Protein AF-A0A356ZUK9-F1 (afdb_monomer_lite)

Radius of gyration: 17.94 Å; chains: 1; bounding box: 36×67×28 Å

Structure (mmCIF, N/CA/C/O backbone):
data_AF-A0A356ZUK9-F1
#
_entry.id   AF-A0A356ZUK9-F1
#
loop_
_atom_site.group_PDB
_atom_site.id
_atom_site.type_symbol
_atom_site.label_atom_id
_atom_site.label_alt_id
_atom_site.label_comp_id
_atom_site.label_asym_id
_atom_site.label_entity_id
_atom_site.label_seq_id
_atom_site.pdbx_PDB_ins_code
_atom_site.Cartn_x
_atom_site.Cartn_y
_atom_site.Cartn_z
_atom_site.occupancy
_atom_site.B_iso_or_equiv
_atom_site.auth_seq_id
_atom_site.auth_comp_id
_atom_site.auth_asym_id
_atom_site.auth_atom_id
_atom_site.pdbx_PDB_model_num
ATOM 1 N N . MET A 1 1 ? -22.359 6.802 6.978 1.00 35.62 1 MET A N 1
ATOM 2 C CA . MET A 1 1 ? -20.935 7.053 7.293 1.00 35.62 1 MET A CA 1
ATOM 3 C C . MET A 1 1 ? -20.144 5.836 6.832 1.00 35.62 1 MET A C 1
ATOM 5 O O . MET A 1 1 ? -20.448 4.743 7.286 1.00 35.62 1 MET A O 1
ATOM 9 N N . ARG A 1 2 ? -19.247 5.967 5.844 1.00 34.28 2 ARG A N 1
ATOM 10 C CA . ARG A 1 2 ? -18.446 4.826 5.362 1.00 34.28 2 ARG A CA 1
ATOM 11 C C . ARG A 1 2 ? -17.330 4.581 6.373 1.00 34.28 2 ARG A C 1
ATOM 13 O O . ARG A 1 2 ? -16.464 5.438 6.515 1.00 34.28 2 ARG A O 1
ATOM 20 N N . SER A 1 3 ? -17.390 3.458 7.085 1.00 37.66 3 SER A N 1
ATOM 21 C CA . SER A 1 3 ? -16.362 3.054 8.042 1.00 37.66 3 SER A CA 1
ATOM 22 C C . SER A 1 3 ? -15.000 3.037 7.357 1.00 37.66 3 SER A C 1
ATOM 24 O O . SER A 1 3 ? -14.748 2.236 6.456 1.00 37.66 3 SER A O 1
ATOM 26 N N . VAL A 1 4 ? -14.122 3.947 7.772 1.00 41.28 4 VAL A N 1
ATOM 27 C CA . VAL A 1 4 ? -12.697 3.863 7.474 1.00 41.28 4 VAL A CA 1
ATOM 28 C C . VAL A 1 4 ? -12.200 2.674 8.289 1.00 41.28 4 VAL A C 1
ATOM 30 O O . VAL A 1 4 ? -11.993 2.794 9.492 1.00 41.28 4 VAL A O 1
ATOM 33 N N . GLN A 1 5 ? -12.088 1.497 7.670 1.00 51.88 5 GLN A N 1
ATOM 34 C CA . GLN A 1 5 ? -11.341 0.395 8.272 1.00 51.88 5 GLN A CA 1
ATOM 35 C C . GLN A 1 5 ? -9.866 0.788 8.236 1.00 51.88 5 GLN A C 1
ATOM 37 O O . GLN A 1 5 ? -9.143 0.457 7.296 1.00 51.88 5 GLN A O 1
ATOM 42 N N . LEU A 1 6 ? -9.454 1.576 9.232 1.00 55.88 6 LEU A N 1
ATOM 43 C CA . LEU A 1 6 ? -8.049 1.704 9.567 1.00 55.88 6 LEU A CA 1
ATOM 44 C C . LEU A 1 6 ? -7.514 0.294 9.791 1.00 55.88 6 LEU A C 1
ATOM 46 O O . LEU A 1 6 ? -8.189 -0.566 10.362 1.00 55.88 6 LEU A O 1
ATOM 50 N N . LEU A 1 7 ? -6.291 0.064 9.334 1.00 63.84 7 LEU A N 1
ATOM 51 C CA . LEU A 1 7 ? -5.554 -1.112 9.751 1.00 63.84 7 LEU A CA 1
ATOM 52 C C . LEU A 1 7 ? -5.544 -1.125 11.296 1.00 63.84 7 LEU A C 1
ATOM 54 O O . LEU A 1 7 ? -5.268 -0.096 11.902 1.00 63.84 7 LEU A O 1
ATOM 58 N N . CYS A 1 8 ? -5.884 -2.242 11.942 1.00 64.75 8 CYS A N 1
ATOM 59 C CA . CYS A 1 8 ? -5.820 -2.358 13.412 1.00 64.75 8 CYS A CA 1
ATOM 60 C C . CYS A 1 8 ? -4.573 -3.125 13.880 1.00 64.75 8 CYS A C 1
ATOM 62 O O . CYS A 1 8 ? -4.318 -3.242 15.074 1.00 64.75 8 CYS A O 1
ATOM 64 N N . HIS A 1 9 ? -3.833 -3.713 12.940 1.00 72.50 9 HIS A N 1
ATOM 65 C CA . HIS A 1 9 ? -2.726 -4.632 13.180 1.00 72.50 9 HIS A CA 1
ATOM 66 C C . HIS A 1 9 ? -1.760 -4.602 11.995 1.00 72.50 9 HIS A C 1
ATOM 68 O O . HIS A 1 9 ? -2.151 -4.263 10.884 1.00 72.50 9 HIS A O 1
ATOM 74 N N . ASN A 1 10 ? -0.506 -4.997 12.203 1.00 84.50 10 ASN A N 1
ATOM 75 C CA . ASN A 1 10 ? 0.462 -5.117 11.110 1.00 84.50 10 ASN A CA 1
ATOM 76 C C . ASN A 1 10 ? -0.017 -6.128 10.066 1.00 84.50 10 ASN A C 1
ATOM 78 O O . ASN A 1 10 ? -0.562 -7.169 10.420 1.00 84.50 10 ASN A O 1
ATOM 82 N N . THR A 1 11 ? 0.206 -5.848 8.787 1.00 87.56 11 THR A N 1
ATOM 83 C CA . THR A 1 11 ? -0.267 -6.706 7.692 1.00 87.56 11 THR A CA 1
ATOM 84 C C . THR A 1 11 ? 0.859 -7.007 6.724 1.00 87.56 11 THR A C 1
ATOM 86 O O . THR A 1 11 ? 1.577 -6.109 6.304 1.00 87.56 11 THR A O 1
ATOM 89 N N . PHE A 1 12 ? 0.983 -8.269 6.330 1.00 90.00 12 PHE A N 1
ATOM 90 C CA . PHE A 1 12 ? 1.891 -8.710 5.278 1.00 90.00 12 PHE A CA 1
ATOM 91 C C . PHE A 1 12 ? 1.094 -9.220 4.077 1.00 90.00 12 PHE A C 1
ATOM 93 O O . PHE A 1 12 ? 0.096 -9.929 4.240 1.00 90.00 12 PHE A O 1
ATOM 100 N N . GLY A 1 13 ? 1.545 -8.889 2.872 1.00 91.06 13 GLY A N 1
ATOM 101 C CA . GLY A 1 13 ? 0.970 -9.442 1.656 1.00 91.06 13 GLY A CA 1
ATOM 102 C C . GLY A 1 13 ? 1.592 -8.898 0.381 1.00 91.06 13 GLY A C 1
ATOM 103 O O . GLY A 1 13 ? 2.451 -8.018 0.393 1.00 91.06 13 GLY A O 1
ATOM 104 N N . GLN A 1 14 ? 1.111 -9.420 -0.740 1.00 92.06 14 GLN A N 1
ATOM 105 C CA . GLN A 1 14 ? 1.525 -8.989 -2.066 1.00 92.06 14 GLN A CA 1
ATOM 106 C C . GLN A 1 14 ? 0.641 -7.844 -2.564 1.00 92.06 14 GLN A C 1
ATOM 108 O O . GLN A 1 14 ? -0.584 -7.960 -2.531 1.00 92.06 14 GLN A O 1
ATOM 113 N N . VAL A 1 15 ? 1.235 -6.776 -3.095 1.00 91.31 15 VAL A N 1
ATOM 114 C CA . VAL A 1 15 ? 0.492 -5.660 -3.694 1.00 91.31 15 VAL A CA 1
ATOM 115 C C . VAL A 1 15 ? -0.265 -6.139 -4.932 1.00 91.31 15 VAL A C 1
ATOM 117 O O . VAL A 1 15 ? 0.330 -6.557 -5.925 1.00 91.31 15 VAL A O 1
ATOM 120 N N . VAL A 1 16 ? -1.591 -6.054 -4.881 1.00 92.44 16 VAL A N 1
ATOM 121 C CA . VAL A 1 16 ? -2.484 -6.271 -6.029 1.00 92.44 16 VAL A CA 1
ATOM 122 C C . VAL A 1 16 ? -2.756 -4.944 -6.723 1.00 92.44 16 VAL A C 1
ATOM 124 O O . VAL A 1 16 ? -2.678 -4.852 -7.946 1.00 92.44 16 VAL A O 1
ATOM 127 N N . LYS A 1 17 ? -3.057 -3.909 -5.934 1.00 91.25 17 LYS A N 1
ATOM 128 C CA . LYS A 1 17 ? -3.341 -2.558 -6.417 1.00 91.25 17 LYS A CA 1
ATOM 129 C C . LYS A 1 17 ? -2.930 -1.534 -5.372 1.00 91.25 17 LYS A C 1
ATOM 131 O O . LYS A 1 17 ? -3.201 -1.726 -4.187 1.00 91.25 17 LYS A O 1
ATOM 136 N N . ALA A 1 18 ? -2.349 -0.429 -5.819 1.00 90.62 18 ALA A N 1
ATOM 137 C CA . ALA A 1 18 ? -2.025 0.701 -4.967 1.00 90.62 18 ALA A CA 1
ATOM 138 C C . ALA A 1 18 ? -2.684 1.989 -5.463 1.00 90.62 18 ALA A C 1
ATOM 140 O O . ALA A 1 18 ? -2.862 2.210 -6.660 1.00 90.62 18 ALA A O 1
ATOM 141 N N . SER A 1 19 ? -3.108 2.822 -4.521 1.00 89.56 19 SER A N 1
ATOM 142 C CA . SER A 1 19 ? -3.729 4.121 -4.766 1.00 89.56 19 SER A CA 1
ATOM 143 C C . SER A 1 19 ? -3.291 5.105 -3.677 1.00 89.56 19 SER A C 1
ATOM 145 O O . SER A 1 19 ? -2.644 4.702 -2.717 1.00 89.56 19 SER A O 1
ATOM 147 N N . ALA A 1 20 ? -3.647 6.391 -3.803 1.00 84.38 20 ALA A N 1
ATOM 148 C CA . ALA A 1 20 ? -3.127 7.454 -2.924 1.00 84.38 20 ALA A CA 1
ATOM 149 C C . ALA A 1 20 ? -3.337 7.214 -1.417 1.00 84.38 20 ALA A C 1
ATOM 151 O O . ALA A 1 20 ? -2.558 7.724 -0.626 1.00 84.38 20 ALA A O 1
ATOM 152 N N . GLY A 1 21 ? -4.350 6.443 -1.020 1.00 83.75 21 GLY A N 1
ATOM 153 C CA . GLY A 1 21 ? -4.606 6.143 0.391 1.00 83.75 21 GLY A CA 1
ATOM 154 C C . GLY A 1 21 ? -5.243 4.77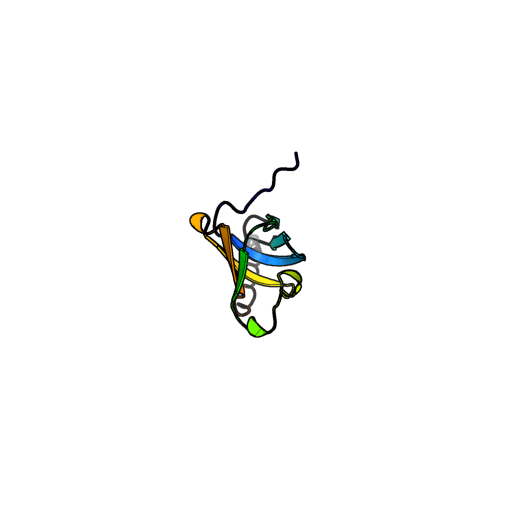9 0.621 1.00 83.75 21 GLY A C 1
ATOM 155 O O . GLY A 1 21 ? -5.856 4.539 1.654 1.00 83.75 21 GLY A O 1
ATOM 156 N N . GLN A 1 22 ? -5.124 3.871 -0.345 1.00 88.88 22 GLN A N 1
ATOM 157 C CA . GLN A 1 22 ? -5.612 2.506 -0.200 1.00 88.88 22 GLN A CA 1
ATOM 158 C C . GLN A 1 22 ? -4.680 1.531 -0.909 1.00 88.88 22 GLN A C 1
ATOM 160 O O . GLN A 1 22 ? -4.266 1.770 -2.049 1.00 88.88 22 GLN A O 1
ATOM 165 N N . LEU A 1 23 ? -4.419 0.409 -0.245 1.00 89.38 23 LEU A N 1
ATOM 166 C CA . LEU A 1 23 ? -3.717 -0.740 -0.795 1.00 89.38 23 LEU A CA 1
ATOM 167 C C . LEU A 1 23 ? -4.643 -1.945 -0.829 1.00 89.38 23 LEU A C 1
ATOM 169 O O . LEU A 1 23 ? -5.324 -2.247 0.144 1.00 89.38 23 LEU A O 1
ATOM 173 N N . GLN A 1 24 ? -4.636 -2.656 -1.946 1.00 91.44 24 GLN A N 1
ATOM 174 C CA . GLN A 1 24 ? -5.196 -3.995 -2.028 1.00 91.44 24 GLN A CA 1
ATOM 175 C C . GLN A 1 24 ? -4.046 -4.985 -1.978 1.00 91.44 24 GLN A C 1
ATOM 177 O O . GLN A 1 24 ? -3.139 -4.933 -2.814 1.00 91.44 24 GLN A O 1
ATOM 182 N N . LEU A 1 25 ? -4.092 -5.872 -0.993 1.00 91.00 25 LEU A N 1
ATOM 183 C CA . LEU A 1 25 ? -3.082 -6.885 -0.752 1.00 91.00 25 LEU A CA 1
ATOM 184 C C . LEU A 1 25 ? -3.678 -8.272 -0.938 1.00 91.00 25 LEU A C 1
ATOM 186 O O . LEU A 1 25 ? -4.798 -8.541 -0.510 1.00 91.00 25 LEU A O 1
ATOM 190 N N . LYS A 1 26 ? -2.900 -9.179 -1.514 1.00 91.00 26 LYS A N 1
ATOM 191 C CA . LYS A 1 26 ? -3.158 -10.612 -1.455 1.00 91.00 26 LYS A CA 1
ATOM 192 C C . LYS A 1 26 ? -2.374 -11.178 -0.278 1.00 91.00 26 LYS A C 1
ATOM 194 O O . LYS A 1 26 ? -1.144 -11.195 -0.306 1.00 91.00 26 LYS A O 1
ATOM 199 N N . THR A 1 27 ? -3.084 -11.599 0.759 1.00 87.56 27 THR A N 1
ATOM 200 C CA . THR A 1 27 ? -2.519 -12.217 1.964 1.00 87.56 27 THR A CA 1
ATOM 201 C C . THR A 1 27 ? -2.798 -13.721 1.958 1.00 87.56 27 THR A C 1
ATOM 203 O O . THR A 1 27 ? -3.473 -14.240 1.064 1.00 87.56 27 THR A O 1
ATOM 206 N N . VAL A 1 28 ? -2.300 -14.438 2.966 1.00 84.25 28 VAL A N 1
ATOM 207 C CA . VAL A 1 28 ? -2.586 -15.874 3.141 1.00 84.25 28 VAL A CA 1
ATOM 208 C C . VAL A 1 28 ? -4.059 -16.154 3.460 1.00 84.25 28 VAL A C 1
ATOM 210 O O . VAL A 1 28 ? -4.535 -17.258 3.224 1.00 84.25 28 VAL A O 1
ATOM 213 N N . TRP A 1 29 ? -4.796 -15.145 3.931 1.00 82.06 29 TRP A N 1
ATOM 214 C CA . TRP A 1 29 ? -6.226 -15.230 4.245 1.00 82.06 29 TRP A CA 1
ATOM 215 C C . TRP A 1 29 ? -7.118 -14.698 3.113 1.00 82.06 29 TRP A C 1
ATOM 217 O O . TRP A 1 29 ? -8.327 -14.568 3.288 1.00 82.06 29 TRP A O 1
ATOM 227 N N . GLY A 1 30 ? -6.535 -14.361 1.957 1.00 83.69 30 GLY A N 1
ATOM 228 C CA . GLY A 1 30 ? -7.244 -13.843 0.788 1.00 83.69 30 GLY A CA 1
ATOM 229 C C . GLY A 1 30 ? -6.947 -12.375 0.486 1.00 83.69 30 GLY A C 1
ATOM 230 O O . GLY A 1 30 ? -5.938 -11.811 0.913 1.00 83.69 30 GLY A O 1
ATOM 231 N N . ASN A 1 31 ? -7.819 -11.752 -0.306 1.00 87.88 31 ASN A N 1
ATOM 232 C CA . ASN A 1 31 ? -7.652 -10.357 -0.703 1.00 87.88 31 ASN A CA 1
ATOM 233 C C . ASN A 1 31 ? -8.117 -9.431 0.425 1.00 87.88 31 ASN A C 1
ATOM 235 O O . ASN A 1 31 ? -9.261 -9.503 0.866 1.00 87.88 31 ASN A O 1
ATOM 239 N N . GLN A 1 32 ? -7.230 -8.546 0.862 1.00 86.62 32 GLN A N 1
ATOM 240 C CA . GLN A 1 32 ? -7.467 -7.569 1.916 1.00 86.62 32 GLN A CA 1
ATOM 241 C C . GLN A 1 32 ? -7.362 -6.161 1.343 1.00 86.62 32 GLN A C 1
ATOM 243 O O . GLN A 1 32 ? -6.483 -5.868 0.531 1.00 86.62 32 GLN A O 1
ATOM 248 N N . THR A 1 33 ? -8.259 -5.281 1.777 1.00 89.56 33 THR A N 1
ATOM 249 C CA . THR A 1 33 ? -8.206 -3.858 1.436 1.00 89.56 33 THR A CA 1
ATOM 250 C C . THR A 1 33 ? -7.786 -3.077 2.667 1.00 89.56 33 THR A C 1
ATOM 252 O O . THR A 1 33 ? -8.477 -3.078 3.680 1.00 89.56 33 THR A O 1
ATOM 255 N N . VAL A 1 34 ? -6.652 -2.401 2.564 1.00 86.44 34 VAL A N 1
ATOM 256 C CA . VAL A 1 34 ? -6.046 -1.598 3.619 1.00 86.44 34 VAL A CA 1
ATOM 257 C C . VAL A 1 34 ? -6.297 -0.130 3.312 1.00 86.44 34 VAL A C 1
ATOM 259 O O . VAL A 1 34 ? -5.827 0.378 2.293 1.00 86.44 34 VAL A O 1
ATOM 262 N N . ASN A 1 35 ? -7.041 0.553 4.180 1.00 87.00 35 ASN A N 1
ATOM 263 C CA . ASN A 1 35 ? -7.286 1.987 4.068 1.00 87.00 35 ASN A CA 1
ATOM 264 C C . ASN A 1 35 ? -6.273 2.756 4.928 1.00 87.00 35 ASN A C 1
ATOM 266 O O . ASN A 1 35 ? -6.166 2.517 6.129 1.00 87.00 35 ASN A O 1
ATOM 270 N N . LEU A 1 36 ? -5.527 3.659 4.294 1.00 84.25 36 LEU A N 1
ATOM 271 C CA . LEU A 1 36 ? -4.468 4.475 4.896 1.00 84.25 36 LEU A CA 1
ATOM 272 C C . LEU A 1 36 ? -4.764 5.978 4.768 1.00 84.25 36 LEU A C 1
ATOM 274 O O . LEU A 1 36 ? -3.876 6.806 4.954 1.00 84.25 36 LEU A O 1
ATOM 278 N N . ASN A 1 37 ? -6.001 6.352 4.428 1.00 84.44 37 ASN A N 1
ATOM 279 C CA . ASN A 1 37 ? -6.400 7.754 4.347 1.00 84.44 37 ASN A CA 1
ATOM 280 C C . ASN A 1 37 ? -6.210 8.461 5.697 1.00 84.44 37 ASN A C 1
ATOM 282 O O . ASN A 1 37 ? -6.726 8.007 6.716 1.00 84.44 37 ASN A O 1
ATOM 286 N N . GLY A 1 38 ? -5.513 9.600 5.682 1.00 80.19 38 GLY A N 1
ATOM 287 C CA . GLY A 1 38 ? -5.250 10.402 6.881 1.00 80.19 38 GLY A CA 1
ATOM 288 C C . GLY A 1 38 ? -4.152 9.851 7.796 1.00 80.19 38 GLY A C 1
ATOM 289 O O . GLY A 1 38 ? -3.936 10.416 8.865 1.00 80.19 38 GLY A O 1
ATOM 290 N N . ILE A 1 39 ? -3.462 8.780 7.393 1.00 84.88 39 ILE A N 1
ATOM 291 C CA . ILE A 1 39 ? -2.312 8.204 8.101 1.00 84.88 39 ILE A CA 1
ATOM 292 C C . ILE A 1 39 ? -1.021 8.730 7.457 1.00 84.88 39 ILE A C 1
ATOM 294 O O . ILE A 1 39 ? -0.918 8.755 6.230 1.00 84.88 39 ILE A O 1
ATOM 298 N N . ASP A 1 40 ? -0.022 9.112 8.260 1.00 87.88 40 ASP A N 1
ATOM 299 C CA . ASP A 1 40 ? 1.327 9.401 7.744 1.00 87.88 40 ASP A CA 1
ATOM 300 C C . ASP A 1 40 ? 1.955 8.111 7.205 1.00 87.88 40 ASP A C 1
ATOM 302 O O . ASP A 1 40 ? 2.064 7.120 7.927 1.00 87.88 40 ASP A O 1
ATOM 306 N N . ILE A 1 41 ? 2.364 8.087 5.939 1.00 87.81 41 ILE A N 1
ATOM 307 C CA . ILE A 1 41 ? 2.892 6.875 5.305 1.00 87.81 41 ILE A CA 1
ATOM 308 C C . ILE A 1 41 ? 4.376 7.055 5.022 1.00 87.81 41 ILE A C 1
ATOM 310 O O . ILE A 1 41 ? 4.778 7.942 4.273 1.00 87.81 41 ILE A O 1
ATOM 314 N N . LYS A 1 42 ? 5.197 6.144 5.549 1.00 89.44 42 LYS A N 1
ATOM 315 C CA . LYS A 1 42 ? 6.620 6.052 5.216 1.00 89.44 42 LYS A CA 1
ATOM 316 C C . LYS A 1 42 ? 6.914 4.759 4.474 1.00 89.44 42 LYS A C 1
ATOM 318 O O . LYS A 1 42 ? 6.790 3.680 5.044 1.00 89.44 42 LYS A O 1
ATOM 323 N N . ILE A 1 43 ? 7.377 4.861 3.235 1.00 89.31 43 ILE A N 1
ATOM 324 C CA . ILE A 1 43 ? 7.805 3.703 2.446 1.00 89.31 43 ILE A CA 1
ATOM 325 C C . ILE A 1 43 ? 9.307 3.471 2.668 1.00 89.31 43 ILE A C 1
ATOM 327 O O . ILE A 1 43 ? 10.094 4.414 2.720 1.00 89.31 43 ILE A O 1
ATOM 331 N N . ARG A 1 44 ? 9.707 2.214 2.856 1.00 88.56 44 ARG A N 1
ATOM 332 C CA . ARG A 1 44 ? 11.095 1.760 3.026 1.00 88.56 44 ARG A CA 1
ATOM 333 C C . ARG A 1 44 ? 11.326 0.505 2.193 1.00 88.56 44 ARG A C 1
ATOM 335 O O . ARG A 1 44 ? 10.403 -0.281 2.018 1.00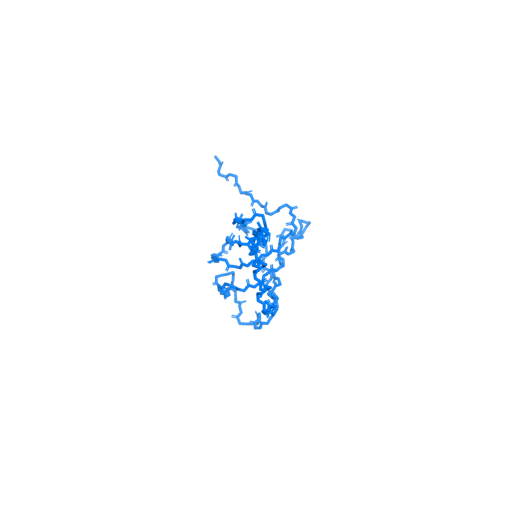 88.56 44 ARG A O 1
ATOM 342 N N . GLY A 1 45 ? 12.553 0.270 1.745 1.00 79.19 45 GLY A N 1
ATOM 343 C CA . GLY A 1 45 ? 12.929 -0.955 1.033 1.00 79.19 45 GLY A CA 1
ATOM 344 C C . GLY A 1 45 ? 13.676 -0.663 -0.261 1.00 79.19 45 GLY A C 1
ATOM 345 O O . GLY A 1 45 ? 14.142 0.455 -0.475 1.00 79.19 45 GLY A O 1
ATOM 346 N N . LEU A 1 46 ? 13.810 -1.675 -1.119 1.00 67.81 46 LEU A N 1
ATOM 347 C CA . LEU A 1 46 ? 14.542 -1.537 -2.379 1.00 67.81 46 LEU A CA 1
ATOM 348 C C . LEU A 1 46 ? 13.936 -0.400 -3.222 1.00 67.81 46 LEU A C 1
ATOM 350 O O . LEU A 1 46 ? 12.727 -0.377 -3.444 1.00 67.81 46 LEU A O 1
ATOM 354 N N . HIS A 1 47 ? 14.772 0.540 -3.667 1.00 68.31 47 HIS A N 1
ATOM 355 C CA . HIS A 1 47 ? 14.374 1.724 -4.442 1.00 68.31 47 HIS A CA 1
ATOM 356 C C . HIS A 1 47 ? 13.373 2.672 -3.753 1.00 68.31 47 HIS A C 1
ATOM 358 O O . HIS A 1 47 ? 12.788 3.520 -4.429 1.00 68.31 47 HIS A O 1
ATOM 364 N N . SER A 1 48 ? 13.192 2.606 -2.423 1.00 67.88 48 SER A N 1
ATOM 365 C CA . SER A 1 48 ? 12.230 3.479 -1.725 1.00 67.88 48 SER A CA 1
ATOM 366 C C . SER A 1 48 ? 12.513 4.973 -1.886 1.00 67.88 48 SER A C 1
ATOM 368 O O . SER A 1 48 ? 11.601 5.774 -1.755 1.00 67.88 48 SER A O 1
ATOM 370 N N . GLU A 1 49 ? 13.750 5.349 -2.208 1.00 69.62 49 GLU A N 1
ATOM 371 C CA . GLU A 1 49 ? 14.158 6.736 -2.480 1.00 69.62 49 GLU A CA 1
ATOM 372 C C . GLU A 1 49 ? 13.461 7.334 -3.713 1.00 69.62 49 GLU A C 1
ATOM 374 O O . GLU A 1 49 ? 13.297 8.545 -3.812 1.00 69.62 49 GLU A O 1
ATOM 379 N N . THR A 1 50 ? 13.009 6.479 -4.634 1.00 69.81 50 THR A N 1
ATOM 380 C CA . THR A 1 50 ? 12.266 6.882 -5.840 1.00 69.81 50 THR A CA 1
ATOM 381 C C . THR A 1 50 ? 10.748 6.845 -5.654 1.00 69.81 50 THR A 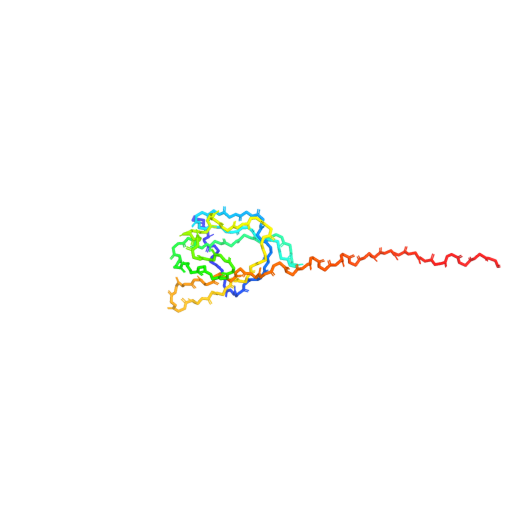C 1
ATOM 383 O O . THR A 1 50 ? 10.013 7.329 -6.512 1.00 69.81 50 THR A O 1
ATOM 386 N N . LEU A 1 51 ? 10.267 6.297 -4.534 1.00 79.56 51 LEU A N 1
ATOM 387 C CA . LEU A 1 51 ? 8.844 6.148 -4.246 1.00 79.56 51 LEU A CA 1
ATOM 388 C C . LEU A 1 51 ? 8.362 7.338 -3.424 1.00 79.56 51 LEU A C 1
ATOM 390 O O . LEU A 1 51 ? 8.602 7.420 -2.220 1.00 79.56 51 LEU A O 1
ATOM 394 N N . GLN A 1 52 ? 7.669 8.262 -4.084 1.00 74.75 52 GLN A N 1
ATOM 395 C CA . GLN A 1 52 ? 7.154 9.473 -3.443 1.00 74.75 52 GLN A CA 1
ATOM 396 C C . GLN A 1 52 ? 5.772 9.252 -2.822 1.00 74.75 52 GLN A C 1
ATOM 398 O O . GLN A 1 52 ? 5.345 10.014 -1.955 1.00 74.75 52 GLN A O 1
ATOM 403 N N . SER A 1 53 ? 5.058 8.212 -3.252 1.00 84.25 53 SER A N 1
ATOM 404 C CA . SER A 1 53 ? 3.696 7.937 -2.819 1.00 84.25 53 SER A CA 1
ATOM 405 C C . SER A 1 53 ? 3.365 6.445 -2.814 1.00 84.25 53 SER A C 1
ATOM 407 O O . SER A 1 53 ? 4.035 5.618 -3.430 1.00 84.25 53 SER A O 1
ATOM 409 N N . LEU A 1 54 ? 2.245 6.096 -2.171 1.00 85.56 54 LEU A N 1
ATOM 410 C CA . LEU A 1 54 ? 1.678 4.747 -2.240 1.00 85.56 54 LEU A CA 1
ATOM 411 C C . LEU A 1 54 ? 1.429 4.269 -3.672 1.00 85.56 54 LEU A C 1
ATOM 413 O O . LEU A 1 54 ? 1.515 3.074 -3.923 1.00 85.56 54 LEU A O 1
ATOM 417 N N . ARG A 1 55 ? 1.096 5.173 -4.602 1.00 87.06 55 ARG A N 1
ATOM 418 C CA . ARG A 1 55 ? 0.775 4.815 -5.995 1.00 87.06 55 ARG A CA 1
ATOM 419 C C . ARG A 1 55 ? 1.976 4.256 -6.743 1.00 87.06 55 ARG A C 1
ATOM 421 O O . ARG A 1 55 ? 1.788 3.499 -7.687 1.00 87.06 55 ARG A O 1
ATOM 428 N N . ASP A 1 56 ? 3.168 4.617 -6.291 1.00 85.44 56 ASP A N 1
ATOM 429 C CA . ASP A 1 56 ? 4.420 4.228 -6.921 1.00 85.44 56 ASP A CA 1
ATOM 430 C C . ASP A 1 56 ? 4.841 2.813 -6.494 1.00 85.44 56 ASP A C 1
ATOM 432 O O . ASP A 1 56 ? 5.772 2.245 -7.062 1.00 85.44 56 ASP A O 1
ATOM 436 N N . LEU A 1 57 ? 4.146 2.211 -5.514 1.00 86.94 57 LEU A N 1
ATOM 437 C CA . LEU A 1 57 ? 4.404 0.838 -5.093 1.00 86.94 57 LEU A CA 1
ATOM 438 C C . LEU A 1 57 ? 4.250 -0.120 -6.280 1.00 86.94 57 LEU A C 1
ATOM 440 O O . LEU A 1 57 ? 3.155 -0.216 -6.848 1.00 86.94 57 LEU A O 1
ATOM 444 N N . PRO A 1 58 ? 5.306 -0.877 -6.628 1.00 84.19 58 PRO A N 1
ATOM 445 C CA . PRO A 1 58 ? 5.231 -1.767 -7.767 1.00 84.19 58 PRO A CA 1
ATOM 446 C C . PRO A 1 58 ? 4.174 -2.855 -7.533 1.00 84.19 58 PRO A C 1
ATOM 448 O O . PRO A 1 58 ? 4.083 -3.435 -6.441 1.00 84.19 58 PRO A O 1
ATOM 451 N N . PRO A 1 59 ? 3.358 -3.177 -8.550 1.00 85.25 59 PRO A N 1
ATOM 452 C CA . PRO A 1 59 ? 2.440 -4.295 -8.452 1.00 85.25 59 PRO A CA 1
ATOM 453 C C . PRO A 1 59 ? 3.231 -5.592 -8.255 1.00 85.25 59 PRO A C 1
ATOM 455 O O . PRO A 1 59 ? 4.325 -5.763 -8.790 1.00 85.25 59 PRO A O 1
ATOM 458 N N . ARG A 1 60 ? 2.650 -6.537 -7.514 1.00 87.56 60 ARG A N 1
ATOM 459 C CA . ARG A 1 60 ? 3.240 -7.834 -7.142 1.00 87.56 60 ARG A CA 1
ATOM 460 C C . ARG A 1 60 ? 4.423 -7.778 -6.171 1.00 87.56 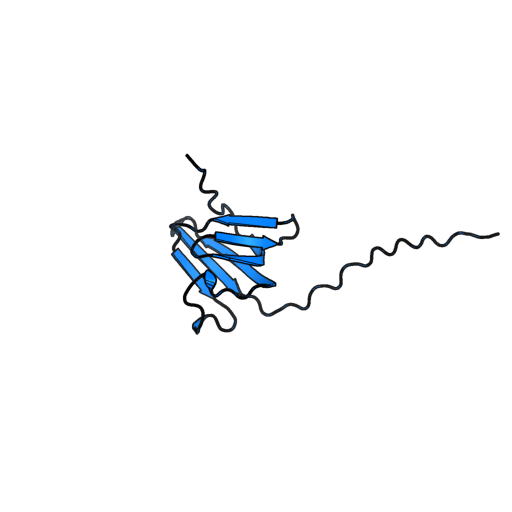60 ARG A C 1
ATOM 462 O O . ARG A 1 60 ? 4.897 -8.848 -5.784 1.00 87.56 60 ARG A O 1
ATOM 469 N N . SER A 1 61 ? 4.847 -6.601 -5.716 1.00 87.81 61 SER A N 1
ATOM 470 C CA . SER A 1 61 ? 5.814 -6.489 -4.623 1.00 87.81 61 SER A CA 1
ATOM 471 C C . SER A 1 61 ? 5.261 -7.088 -3.333 1.00 87.81 61 SER A C 1
ATOM 473 O O . SER A 1 61 ? 4.087 -6.912 -3.004 1.00 87.81 61 SER A O 1
ATOM 475 N N . GLN A 1 62 ? 6.119 -7.783 -2.591 1.00 90.00 62 GLN A N 1
ATOM 476 C CA . GLN A 1 62 ? 5.819 -8.213 -1.229 1.00 90.00 62 GLN A CA 1
ATOM 477 C C . GLN A 1 62 ? 6.025 -7.036 -0.282 1.00 90.00 62 GLN A C 1
ATOM 479 O O . GLN A 1 62 ? 7.076 -6.393 -0.313 1.00 90.00 62 GLN A O 1
ATOM 484 N N . VAL A 1 63 ? 5.029 -6.753 0.553 1.00 91.00 63 VAL A N 1
ATOM 485 C CA . VAL A 1 63 ? 5.090 -5.654 1.515 1.00 91.00 63 VAL A CA 1
ATOM 486 C C . VAL A 1 63 ? 4.712 -6.108 2.917 1.00 91.00 63 VAL A C 1
ATOM 488 O O . VAL A 1 63 ? 3.794 -6.904 3.112 1.00 91.00 63 VAL A O 1
ATOM 491 N N . LEU A 1 64 ? 5.408 -5.549 3.903 1.00 90.62 64 LEU A N 1
ATOM 492 C CA . LEU A 1 64 ? 5.009 -5.566 5.303 1.00 90.62 64 LEU A CA 1
ATOM 493 C C . LEU A 1 64 ? 4.584 -4.153 5.699 1.00 90.62 64 LEU A C 1
ATOM 495 O O . LEU A 1 64 ? 5.384 -3.221 5.668 1.00 90.62 64 LEU A O 1
ATOM 499 N N . ILE A 1 65 ? 3.326 -4.002 6.088 1.00 90.75 65 ILE A N 1
ATOM 500 C CA . ILE A 1 65 ? 2.770 -2.774 6.639 1.00 90.75 65 ILE A CA 1
ATOM 501 C C . ILE A 1 65 ? 2.855 -2.866 8.158 1.00 90.75 65 ILE A C 1
ATOM 503 O O . ILE A 1 65 ? 2.175 -3.683 8.782 1.00 90.75 65 ILE A O 1
ATOM 507 N N . HIS A 1 66 ? 3.689 -2.017 8.741 1.00 90.38 66 HIS A N 1
ATOM 508 C CA . HIS A 1 66 ? 3.803 -1.826 10.174 1.00 90.38 66 HIS A CA 1
ATOM 509 C C . HIS A 1 66 ? 3.023 -0.577 10.581 1.00 90.38 66 HIS A C 1
ATOM 511 O O . HIS A 1 66 ? 3.385 0.538 10.204 1.00 90.38 66 HIS A O 1
ATOM 517 N N . LEU A 1 67 ? 1.941 -0.754 11.330 1.00 88.12 67 LEU A N 1
ATOM 518 C CA . LEU A 1 67 ? 1.141 0.355 11.826 1.00 88.12 67 LEU A CA 1
ATOM 519 C C . LEU A 1 67 ? 1.663 0.799 13.190 1.00 88.12 67 LEU A C 1
ATOM 521 O O . LEU A 1 67 ? 1.895 -0.025 14.072 1.00 88.12 67 LEU A O 1
ATOM 525 N N . ILE A 1 68 ? 1.775 2.109 13.373 1.00 87.56 68 ILE A N 1
ATOM 526 C CA . ILE A 1 68 ? 2.154 2.762 14.621 1.00 87.56 68 ILE A CA 1
ATOM 527 C C . ILE A 1 68 ? 0.958 3.620 15.064 1.00 87.56 68 ILE A C 1
ATOM 529 O O . ILE A 1 68 ? 0.889 4.808 14.734 1.00 87.56 68 ILE A O 1
ATOM 533 N N . PRO A 1 69 ? -0.020 3.042 15.796 1.00 80.81 69 PRO A N 1
ATOM 534 C CA . PRO A 1 69 ? -1.273 3.728 16.115 1.00 80.81 69 PRO A CA 1
ATOM 535 C C . PRO A 1 69 ? -1.073 5.023 16.902 1.00 80.81 69 PRO A C 1
ATOM 537 O O . PRO A 1 69 ? -1.740 6.015 16.632 1.00 80.81 69 PRO A O 1
ATOM 540 N N . LYS A 1 70 ? -0.121 5.029 17.847 1.00 83.56 70 LYS A N 1
ATOM 541 C CA . LYS A 1 70 ? 0.172 6.191 18.702 1.00 83.56 70 LYS A CA 1
ATOM 542 C C . LYS A 1 70 ? 0.656 7.413 17.918 1.00 83.56 70 LYS A C 1
ATOM 544 O O . LYS A 1 70 ? 0.448 8.530 18.367 1.00 83.56 70 LYS A O 1
ATOM 549 N N . GLU A 1 71 ? 1.285 7.196 16.766 1.00 85.12 71 GLU A N 1
ATOM 550 C CA . GLU A 1 71 ? 1.818 8.255 15.900 1.00 85.12 71 GLU A CA 1
ATOM 551 C C . GLU A 1 71 ? 0.911 8.531 14.694 1.00 85.12 71 GLU A C 1
ATOM 553 O O . GLU A 1 71 ? 1.260 9.338 13.840 1.00 85.12 71 GLU A O 1
ATOM 558 N N . HIS A 1 72 ? -0.235 7.844 14.595 1.00 85.25 72 HIS A N 1
ATOM 559 C CA . HIS A 1 72 ? -1.117 7.880 13.427 1.00 85.25 72 HIS A CA 1
ATOM 560 C C . HIS A 1 72 ? -0.353 7.668 12.105 1.00 85.25 72 HIS A C 1
ATOM 562 O O . HIS A 1 72 ? -0.558 8.361 11.105 1.00 85.25 72 HIS A O 1
ATOM 568 N N . ARG A 1 73 ? 0.565 6.694 12.130 1.00 88.75 73 ARG A N 1
ATOM 569 C CA . ARG A 1 73 ? 1.567 6.462 11.091 1.00 88.75 73 ARG A CA 1
ATOM 570 C C . ARG A 1 73 ? 1.602 5.003 10.651 1.00 88.75 73 ARG A C 1
ATOM 572 O O . ARG A 1 73 ? 1.435 4.101 11.466 1.00 88.75 73 ARG A O 1
ATOM 579 N N . ALA A 1 74 ? 1.889 4.758 9.378 1.00 89.12 74 ALA A N 1
ATOM 580 C CA . ALA A 1 74 ? 2.167 3.442 8.823 1.00 89.12 74 ALA A CA 1
ATOM 581 C C . ALA A 1 74 ? 3.524 3.437 8.109 1.00 89.12 74 ALA A C 1
ATOM 583 O O . ALA A 1 74 ? 3.821 4.299 7.282 1.00 89.12 74 ALA A O 1
ATOM 584 N N . VAL A 1 75 ? 4.348 2.435 8.400 1.00 90.56 75 VAL A N 1
ATOM 585 C CA . VAL A 1 75 ? 5.605 2.185 7.695 1.00 90.56 75 VAL A CA 1
ATOM 586 C C . VAL A 1 75 ? 5.426 0.977 6.789 1.00 90.56 75 VAL A C 1
ATOM 588 O O . VAL A 1 75 ? 5.063 -0.103 7.246 1.00 90.56 75 VAL A O 1
ATOM 591 N N . ILE A 1 76 ? 5.680 1.148 5.499 1.00 91.00 76 ILE A N 1
ATOM 592 C CA . ILE A 1 76 ? 5.541 0.097 4.494 1.00 91.00 76 ILE A CA 1
ATOM 593 C C . ILE A 1 76 ? 6.929 -0.339 4.076 1.00 91.00 76 ILE A C 1
ATOM 595 O O . ILE A 1 76 ? 7.676 0.433 3.481 1.00 91.00 76 ILE A O 1
ATOM 599 N N . HIS A 1 77 ? 7.263 -1.582 4.378 1.00 90.38 77 HIS A N 1
ATOM 600 C CA . HIS A 1 77 ? 8.517 -2.202 3.994 1.00 90.38 77 HIS A CA 1
ATOM 601 C C . HIS A 1 77 ? 8.307 -3.018 2.723 1.00 90.38 77 HIS A C 1
ATOM 603 O O . HIS A 1 77 ? 7.587 -4.014 2.748 1.00 90.38 77 HIS A O 1
ATOM 609 N N . ILE A 1 78 ? 8.942 -2.610 1.629 1.00 89.44 78 ILE A N 1
ATOM 610 C CA . ILE A 1 78 ? 9.034 -3.383 0.393 1.00 89.44 78 ILE A CA 1
ATOM 611 C C . ILE A 1 78 ? 10.130 -4.411 0.588 1.00 89.44 78 ILE A C 1
ATOM 613 O O . ILE A 1 78 ? 11.303 -4.075 0.775 1.00 89.44 78 ILE A O 1
ATOM 617 N N . LEU A 1 79 ? 9.728 -5.669 0.565 1.00 86.88 79 LEU A N 1
ATOM 618 C CA . LEU A 1 79 ? 10.632 -6.782 0.744 1.00 86.88 79 LEU A CA 1
ATOM 619 C C . LEU A 1 79 ? 11.229 -7.148 -0.620 1.00 86.88 79 LEU A C 1
ATOM 621 O O . LEU A 1 79 ? 10.511 -7.111 -1.627 1.00 86.88 79 LEU A O 1
ATOM 625 N N . PRO A 1 80 ? 12.529 -7.490 -0.683 1.00 77.62 80 PRO A N 1
ATOM 626 C CA . PRO A 1 80 ? 13.106 -8.046 -1.900 1.00 77.62 80 PRO A CA 1
ATOM 627 C C . PRO A 1 80 ? 12.274 -9.262 -2.309 1.00 77.62 80 PRO A C 1
ATOM 629 O O . PRO A 1 80 ? 11.825 -10.003 -1.435 1.00 77.62 80 PRO A O 1
ATOM 632 N N . ASN A 1 81 ? 12.024 -9.423 -3.614 1.00 63.50 81 ASN A N 1
ATOM 633 C CA . ASN A 1 81 ? 11.231 -10.524 -4.161 1.00 63.50 81 ASN A CA 1
ATOM 634 C C . ASN A 1 81 ? 11.766 -11.861 -3.630 1.00 63.50 81 ASN A C 1
ATOM 636 O O . ASN A 1 81 ? 12.688 -12.447 -4.194 1.00 63.50 81 ASN A O 1
ATOM 640 N N . LEU A 1 82 ? 11.173 -12.352 -2.543 1.00 55.19 82 LEU A N 1
ATOM 641 C CA . LEU A 1 82 ? 11.257 -13.747 -2.176 1.00 55.19 82 LEU A CA 1
ATOM 642 C C . LEU A 1 82 ? 10.555 -14.461 -3.321 1.00 55.19 82 LEU A C 1
ATOM 644 O O . LEU A 1 82 ? 9.366 -14.235 -3.566 1.00 55.19 82 LEU A O 1
ATOM 648 N N . ILE A 1 83 ? 11.338 -15.226 -4.078 1.00 47.94 83 ILE A N 1
ATOM 649 C CA . ILE A 1 83 ? 10.871 -16.147 -5.111 1.00 47.94 83 ILE A CA 1
ATOM 650 C C . ILE A 1 83 ? 9.558 -16.761 -4.606 1.00 47.94 83 ILE A C 1
ATOM 652 O O . ILE A 1 83 ? 9.532 -17.229 -3.464 1.00 47.94 83 ILE A O 1
ATOM 656 N N . PRO A 1 84 ? 8.456 -16.705 -5.377 1.00 44.12 84 PRO A N 1
ATOM 657 C CA . PRO A 1 84 ? 7.192 -17.259 -4.920 1.00 44.12 84 PRO A CA 1
ATOM 658 C C . PRO A 1 84 ? 7.442 -18.700 -4.484 1.00 44.12 84 PRO A C 1
ATOM 660 O O . PRO A 1 84 ? 7.947 -19.487 -5.284 1.00 44.12 84 PRO A O 1
ATOM 663 N N . CYS A 1 85 ? 7.128 -19.031 -3.223 1.00 36.28 85 CYS A N 1
ATOM 664 C CA . CYS A 1 85 ? 7.164 -20.414 -2.762 1.00 36.28 85 CYS A CA 1
ATOM 665 C C . CYS A 1 85 ? 6.430 -21.249 -3.815 1.00 36.28 85 CYS A C 1
ATOM 667 O O . CYS A 1 85 ? 5.281 -20.903 -4.135 1.00 36.28 85 CYS A O 1
ATOM 669 N N . PRO A 1 86 ? 7.070 -22.269 -4.416 1.00 41.94 86 PRO A N 1
ATOM 670 C CA . PRO A 1 86 ? 6.398 -23.096 -5.392 1.00 41.94 86 PRO A CA 1
ATOM 671 C C . PRO A 1 86 ? 5.152 -23.634 -4.707 1.00 41.94 86 PRO A C 1
ATOM 673 O O . PRO A 1 86 ? 5.209 -24.253 -3.646 1.00 41.94 86 PRO A O 1
ATOM 676 N N . ARG A 1 87 ? 4.016 -23.259 -5.293 1.00 42.34 87 ARG A N 1
ATOM 677 C CA . ARG A 1 87 ? 2.676 -23.720 -4.966 1.00 42.34 87 ARG A CA 1
ATOM 678 C C . ARG A 1 87 ? 2.796 -25.208 -4.642 1.00 42.34 87 ARG A C 1
ATOM 680 O O . ARG A 1 87 ? 3.178 -25.954 -5.541 1.00 42.34 87 ARG A O 1
ATOM 687 N N . SER A 1 88 ? 2.539 -25.615 -3.393 1.00 41.16 88 SER A N 1
ATOM 688 C CA . SER A 1 88 ? 2.434 -27.031 -3.049 1.00 41.16 88 SER A CA 1
ATOM 689 C C . SER A 1 88 ? 1.484 -27.640 -4.061 1.00 41.16 88 SER A C 1
ATOM 691 O O . SER A 1 88 ? 0.291 -27.330 -4.088 1.00 41.16 88 SER A O 1
ATOM 693 N N . THR A 1 89 ? 2.047 -28.408 -4.981 1.00 39.09 89 THR A N 1
ATOM 694 C CA . THR A 1 89 ? 1.293 -29.236 -5.896 1.00 39.09 89 THR A CA 1
ATOM 695 C C . THR A 1 89 ? 0.706 -30.283 -4.974 1.00 39.09 89 THR A C 1
ATOM 697 O O . THR A 1 89 ? 1.371 -31.238 -4.588 1.00 39.09 89 THR A O 1
ATOM 700 N N . GLN A 1 90 ? -0.521 -30.046 -4.514 1.00 45.03 90 GLN A N 1
ATOM 701 C CA . GLN A 1 90 ? -1.358 -31.102 -3.979 1.00 45.03 90 GLN A CA 1
ATOM 702 C C . GLN A 1 90 ? -1.736 -31.979 -5.176 1.00 45.03 90 GLN A C 1
ATOM 704 O O . GLN A 1 90 ? -2.858 -31.947 -5.671 1.00 45.03 90 GLN A O 1
ATOM 709 N N . THR A 1 91 ? -0.756 -32.716 -5.692 1.00 41.44 91 THR A N 1
ATOM 710 C CA . THR A 1 91 ? -0.993 -33.864 -6.548 1.00 41.44 91 THR A CA 1
ATOM 711 C C . THR A 1 91 ? -1.395 -34.970 -5.591 1.00 41.44 91 THR A C 1
ATOM 713 O O . THR A 1 91 ? -0.568 -35.707 -5.062 1.00 41.44 91 THR A O 1
ATOM 716 N N . GLY A 1 92 ? -2.689 -35.012 -5.283 1.00 45.47 92 GLY A N 1
ATOM 717 C CA . GLY A 1 92 ? -3.307 -36.224 -4.785 1.00 45.47 92 GLY A CA 1
ATOM 718 C C . GLY A 1 92 ? -3.298 -37.251 -5.910 1.00 45.47 92 GLY A C 1
ATOM 719 O O . GLY A 1 92 ? -4.298 -37.405 -6.597 1.00 45.47 92 GLY A O 1
ATOM 720 N N . GLU A 1 93 ? -2.175 -37.934 -6.110 1.00 44.12 93 GLU A N 1
ATOM 721 C CA . GLU A 1 93 ? -2.168 -39.229 -6.782 1.00 44.12 93 GLU A CA 1
ATOM 722 C C . GLU A 1 93 ? -2.101 -40.307 -5.706 1.00 44.12 93 GLU A C 1
ATOM 724 O O . GLU A 1 93 ? -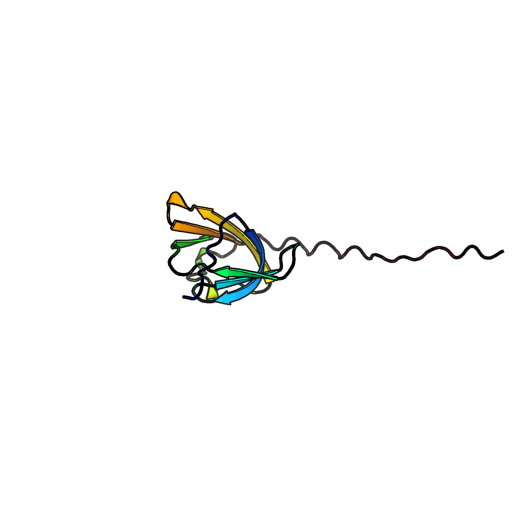1.054 -40.665 -5.172 1.00 44.12 93 GLU A O 1
ATOM 729 N N . HIS A 1 94 ? -3.290 -40.787 -5.354 1.00 49.69 94 HIS A N 1
ATOM 730 C CA . HIS A 1 94 ? -3.486 -42.085 -4.731 1.00 49.69 94 HIS A CA 1
ATOM 731 C C . HIS A 1 94 ? -2.895 -43.153 -5.672 1.00 49.69 94 HIS A C 1
ATOM 733 O O . HIS A 1 94 ? -3.376 -43.258 -6.804 1.00 49.69 94 HIS A O 1
ATOM 739 N N . PRO A 1 95 ? -1.927 -43.993 -5.264 1.00 49.66 95 PRO A N 1
ATOM 740 C CA . PRO A 1 95 ? -1.631 -45.186 -6.035 1.00 49.66 95 PRO A CA 1
ATOM 741 C C . PRO A 1 95 ? -2.827 -46.135 -5.907 1.00 49.66 95 PRO A C 1
ATOM 743 O O . PRO A 1 95 ? -3.126 -46.681 -4.842 1.00 49.66 95 PRO A O 1
ATOM 746 N N . LYS A 1 96 ? -3.554 -46.285 -7.01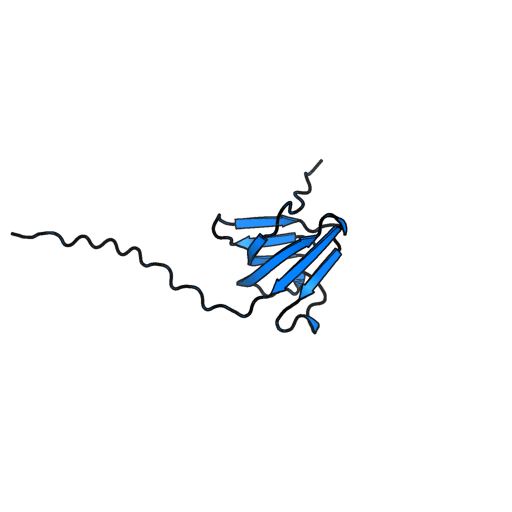5 1.00 47.78 96 LYS A N 1
ATOM 747 C CA . LYS A 1 96 ? -4.580 -47.305 -7.213 1.00 47.78 96 LYS A CA 1
ATOM 748 C C . LYS A 1 96 ? -3.900 -48.672 -7.124 1.00 47.78 96 LYS A C 1
ATOM 750 O O . LYS A 1 96 ? -3.215 -49.089 -8.055 1.00 47.78 96 LYS A O 1
ATOM 755 N N . LYS A 1 97 ? -4.077 -49.352 -5.989 1.00 51.94 97 LYS A N 1
ATOM 756 C CA . LYS A 1 97 ? -3.735 -50.767 -5.821 1.00 51.94 97 LYS A CA 1
ATOM 757 C C . LYS A 1 97 ? -4.498 -51.541 -6.900 1.00 51.94 97 LYS A C 1
ATOM 759 O O . LYS A 1 97 ? -5.728 -51.544 -6.890 1.00 51.94 97 LYS A O 1
ATOM 764 N N . THR A 1 98 ? -3.773 -52.083 -7.869 1.00 56.97 98 THR A N 1
ATOM 765 C CA . THR A 1 98 ? -4.320 -52.959 -8.906 1.00 56.97 98 THR A CA 1
ATOM 766 C C . THR A 1 98 ? -3.684 -54.319 -8.674 1.00 56.97 98 THR A C 1
ATOM 768 O O . THR A 1 98 ? -2.461 -54.394 -8.715 1.00 56.97 98 THR A O 1
ATOM 771 N N . ASP A 1 99 ? -4.558 -55.269 -8.338 1.00 54.66 99 ASP A N 1
ATOM 772 C CA . ASP A 1 99 ? -4.418 -56.731 -8.210 1.00 54.66 99 ASP A CA 1
ATOM 773 C C . ASP A 1 99 ? -3.106 -57.301 -7.637 1.00 54.66 99 ASP A C 1
ATOM 775 O O . ASP A 1 99 ? -2.083 -57.356 -8.355 1.00 54.66 99 ASP A O 1
#

Foldseek 3Di:
DPDQPAPPFKDKFFFQAWDQFWTWGQDPVGIDIHGRPPAAEAEDEDPSVVPPGRRPPDGRFIWIWGDDVVRSHIYIYGDDPPPPDPDPPPPPDDPDDDD

pLDDT: mean 75.21, std 18.27, range [34.28, 92.44]

Sequence (99 aa):
MRSVQLLCHNTFGQVVKASAGQLQLKTVWGNQTVNLNGIDIKIRGLHSETLQSLRDLPPRSQVLIHLIPKEHRAVIHILPNLIPCPRSTQTGEHPKKTD

Secondary structure (DSSP, 8-state):
-----B--S-EEEEEEEEETTEEEEEETTEEEEEE-TTSEEEEEETTGGG--SGGGSPTT-EEEEEEEGGGTEEEEEEE----PPP-------------